Protein 5ONN (pdb70)

Organism: Paenibacillus lautus (NCBI:txid1401)

Foldseek 3Di:
DDDDDQVVQPPHLQFDDDQFKTWRWDAALVNVPQKTKIKMKGAAFWKKKFFDPPKKKKKAWQAAWWWKQFVVDHIGIDHHGDMDIPPVRTTIMTHGNHIIIIIMMIRRYDHSVCVNVVPGMGTDDGDDDPPDDPPDPD

Secondary structure (DSSP, 8-state):
-----HHHHTTSTTEEE-SSEEEEEEE-GGG-SSSEEEEEEEPTT-EEEE--SS--EEEEEEE--EEEEETTS-EEEE-TT-EEE-TT---EEEEESS-EEEEEEESSPPPHHHHHTTTTEEEEEPPPP-S--TT---

Sequence (138 aa):
MIVKHLEEIVDTKDDIDTTTWWNSRRLLLTKDGMGFSLNDTLIKAGTETLIWYKNHVEAVYCIEGEGEIEVVGGETYPITPGMMYALDGHEKHYLRARSQMRMVCVFNPPLTGAEVHDEEGTYPLLAPITDGSAWSHPQ

Radius of gyration: 15.1 Å; Cα contacts (8 Å, |Δi|>4): 320; chains: 1; bounding box: 42×30×41 Å

B-factor: mean 24.14, std 11.79, range [9.25, 86.61]

Structure (mmCIF, N/CA/C/O backbone):
data_5ONN
#
_entry.id   5ONN
#
_cell.length_a   70.910
_cell.length_b   70.910
_cell.length_c   68.540
_cell.angle_alpha   90.00
_cell.angle_beta   90.00
_cell.angle_gamma   120.00
#
_symmetry.space_group_name_H-M   'P 31 2 1'
#
loop_
_entity.id
_entity.type
_entity.pdbx_description
1 polymer 'L-ectoine synthase'
2 non-polymer 'FE (III) ION'
3 non-polymer '(2~{S})-4-acetamido-2-azanyl-butanoic acid'
4 water water
#
loop_
_atom_site.group_PDB
_atom_site.id
_atom_site.type_symbol
_atom_site.label_atom_id
_atom_site.label_alt_id
_atom_site.label_comp_id
_atom_site.label_asym_id
_atom_site.label_entity_id
_atom_site.label_seq_id
_atom_site.pdbx_PDB_ins_code
_atom_site.Cartn_x
_atom_site.Cartn_y
_atom_site.Cartn_z
_atom_site.occupancy
_atom_site.B_iso_or_equiv
_atom_site.auth_seq_id
_atom_site.auth_comp_id
_atom_site.auth_asym_id
_atom_site.auth_atom_id
_atom_site.pdbx_PDB_model_num
ATOM 1 N N . MET A 1 1 ? 38.457 -36.031 72.952 1.00 20.20 1 MET A N 1
ATOM 2 C CA . MET A 1 1 ? 37.488 -34.932 73.207 1.00 16.67 1 MET A CA 1
ATOM 3 C C . MET A 1 1 ? 36.454 -34.944 72.120 1.00 17.89 1 MET A C 1
ATOM 4 O O . MET A 1 1 ? 36.778 -35.146 70.955 1.00 18.83 1 MET A O 1
ATOM 20 N N . ILE A 1 2 ? 35.188 -34.745 72.498 1.00 15.72 2 ILE A N 1
ATOM 21 C CA . ILE A 1 2 ? 34.075 -34.640 71.566 1.00 16.12 2 ILE A CA 1
ATOM 22 C C . ILE A 1 2 ? 33.281 -33.402 71.957 1.00 14.86 2 ILE A C 1
ATOM 23 O O . ILE A 1 2 ? 32.948 -33.226 73.137 1.00 15.48 2 ILE A O 1
ATOM 39 N N . VAL A 1 3 ? 32.978 -32.550 70.988 1.00 14.48 3 VAL A N 1
ATOM 40 C CA . VAL A 1 3 ? 32.151 -31.368 71.206 1.00 13.86 3 VAL A CA 1
ATOM 41 C C . VAL A 1 3 ? 31.129 -31.298 70.092 1.00 15.06 3 VAL A C 1
ATOM 42 O O . VAL A 1 3 ? 31.474 -31.435 68.911 1.00 15.18 3 VAL A O 1
ATOM 55 N N . LYS A 1 4 ? 29.875 -31.073 70.467 1.00 14.21 4 LYS A N 1
ATOM 56 C CA . LYS A 1 4 ? 28.789 -30.912 69.522 1.00 15.16 4 LYS A CA 1
ATOM 57 C C . LYS A 1 4 ? 27.835 -29.840 70.042 1.00 13.55 4 LYS A C 1
ATOM 58 O O . LYS A 1 4 ? 27.972 -29.327 71.162 1.00 14.81 4 LYS A O 1
ATOM 77 N N . HIS A 1 5 ? 26.833 -29.512 69.232 1.00 13.97 5 HIS A N 1
ATOM 78 C CA . HIS A 1 5 ? 25.798 -28.572 69.639 1.00 13.65 5 HIS A CA 1
ATOM 79 C C . HIS A 1 5 ? 24.482 -28.995 69.005 1.00 13.37 5 HIS A C 1
ATOM 80 O O . HIS A 1 5 ? 24.426 -29.280 67.798 1.00 13.80 5 HIS A O 1
ATOM 94 N N . LEU A 1 6 ? 23.421 -28.991 69.805 1.00 12.08 6 LEU A N 1
ATOM 95 C CA . LEU A 1 6 ? 22.091 -29.303 69.301 1.00 13.82 6 LEU A CA 1
ATOM 96 C C . LEU A 1 6 ? 21.755 -28.505 68.048 1.00 14.93 6 LEU A C 1
ATOM 97 O O . LEU A 1 6 ? 21.174 -29.044 67.091 1.00 14.56 6 LEU A O 1
ATOM 113 N N . GLU A 1 7 ? 22.105 -27.226 68.028 1.00 13.62 7 GLU A N 1
ATOM 114 C CA . GLU A 1 7 ? 21.750 -26.370 66.902 1.00 14.35 7 GLU A C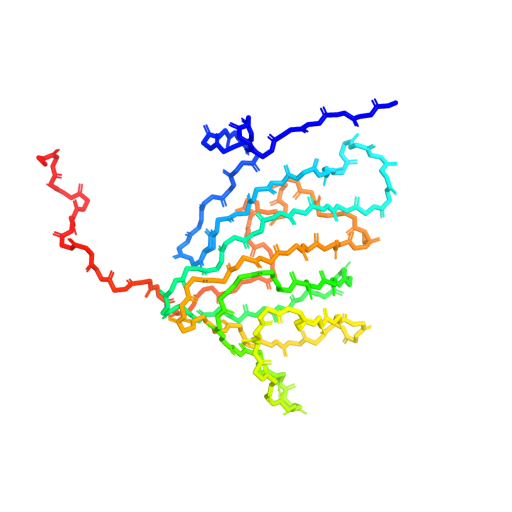A 1
ATOM 115 C C . GLU A 1 7 ? 22.486 -26.714 65.627 1.00 15.71 7 GLU A C 1
ATOM 116 O O . GLU A 1 7 ? 22.039 -26.282 64.554 1.00 17.87 7 GLU A O 1
ATOM 128 N N . GLU A 1 8 ? 23.548 -27.506 65.696 1.00 14.32 8 GLU A N 1
ATOM 129 C CA . GLU A 1 8 ? 24.178 -28.079 64.515 1.00 15.46 8 GLU A CA 1
ATOM 130 C C . GLU A 1 8 ? 23.520 -29.378 64.115 1.00 19.91 8 GLU A C 1
ATOM 131 O O . GLU A 1 8 ? 23.429 -29.684 62.929 1.00 21.99 8 GLU A O 1
ATOM 143 N N . ILE A 1 9 ? 23.039 -30.151 65.080 1.00 15.02 9 ILE A N 1
ATOM 144 C CA . ILE A 1 9 ? 22.502 -31.478 64.813 1.00 18.31 9 ILE A CA 1
ATOM 145 C C . ILE A 1 9 ? 21.127 -31.388 64.173 1.00 16.85 9 ILE A C 1
ATOM 146 O O . ILE A 1 9 ? 20.754 -32.258 63.366 1.00 20.48 9 ILE A O 1
ATOM 162 N N . VAL A 1 10 ? 20.352 -30.354 64.493 1.00 17.18 10 VAL A N 1
ATOM 163 C CA . VAL A 1 10 ? 18.996 -30.266 63.981 1.00 18.13 10 VAL A CA 1
ATOM 164 C C . VAL A 1 10 ? 19.041 -30.199 62.464 1.00 22.08 10 VAL A C 1
ATOM 165 O O . VAL A 1 10 ? 19.964 -29.633 61.858 1.00 28.61 10 VAL A O 1
ATOM 178 N N . ASP A 1 11 ? 18.038 -30.815 61.852 1.00 19.81 11 ASP A N 1
ATOM 179 C CA . ASP A 1 11 ? 17.870 -30.852 60.394 1.00 36.62 11 ASP A CA 1
ATOM 180 C C . ASP A 1 11 ? 19.111 -31.398 59.689 1.00 41.26 11 ASP A C 1
ATOM 181 O O . ASP A 1 11 ? 19.534 -30.900 58.643 1.00 48.57 11 ASP A O 1
ATOM 190 N N . THR A 1 12 ? 19.687 -32.445 60.272 1.00 32.42 12 THR A N 1
ATOM 191 C CA . THR A 1 12 ? 20.886 -33.109 59.782 1.00 28.37 12 THR A CA 1
ATOM 192 C C . THR A 1 12 ? 20.630 -34.601 59.923 1.00 26.80 12 THR A C 1
ATOM 193 O O . THR A 1 12 ? 19.608 -35.008 60.471 1.00 25.91 12 THR A O 1
ATOM 204 N N . LYS A 1 13 ? 21.540 -35.432 59.408 1.00 26.29 13 LYS A N 1
ATOM 205 C CA . LYS A 1 13 ? 21.303 -36.875 59.438 1.00 26.03 13 LYS A CA 1
ATOM 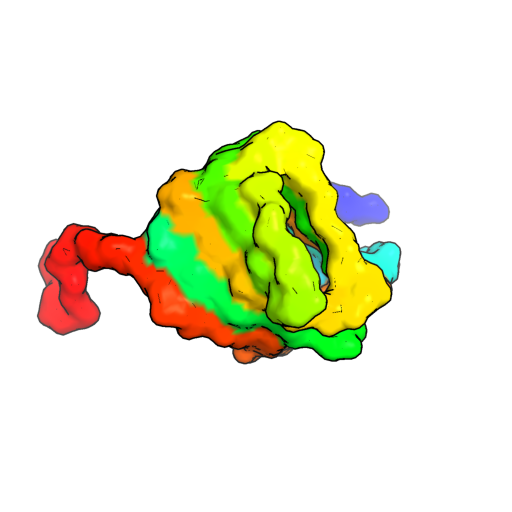206 C C . LYS A 1 13 ? 21.254 -37.454 60.850 1.00 26.37 13 LYS A C 1
ATOM 207 O O . LYS A 1 13 ? 20.734 -38.557 61.027 1.00 22.96 13 LYS A O 1
ATOM 226 N N . ASP A 1 14 ? 21.797 -36.757 61.847 1.00 22.71 14 ASP A N 1
ATOM 227 C CA . ASP A 1 14 ? 21.705 -37.199 63.237 1.00 22.56 14 ASP A CA 1
ATOM 228 C C . ASP A 1 14 ? 20.436 -36.717 63.929 1.00 19.95 14 ASP A C 1
ATOM 229 O O . ASP A 1 14 ? 20.264 -36.969 65.127 1.00 19.21 14 ASP A O 1
ATOM 238 N N . ASP A 1 15 ? 19.559 -36.037 63.212 1.00 16.79 15 ASP A N 1
ATOM 239 C CA . ASP A 1 15 ? 18.223 -35.696 63.675 1.00 16.82 15 ASP A CA 1
ATOM 240 C C . ASP A 1 15 ? 17.251 -36.624 62.957 1.00 20.58 15 ASP A C 1
ATOM 241 O O . ASP A 1 15 ? 17.026 -36.485 61.746 1.00 23.25 15 ASP A O 1
ATOM 250 N N . ILE A 1 16 ? 16.708 -37.592 63.689 1.00 16.49 16 ILE A N 1
ATOM 251 C CA . ILE A 1 16 ? 15.833 -38.614 63.117 1.00 18.12 16 ILE A CA 1
ATOM 252 C C . ILE A 1 16 ? 14.392 -38.247 63.419 1.00 16.68 16 ILE A C 1
ATOM 253 O O . ILE A 1 16 ? 13.980 -38.195 64.589 1.00 17.10 16 ILE A O 1
ATOM 269 N N . ASP A 1 17 ? 13.624 -37.962 62.373 1.00 17.59 17 ASP A N 1
ATOM 270 C CA . ASP A 1 17 ? 12.238 -37.539 62.489 1.00 18.72 17 ASP A CA 1
ATOM 271 C C . ASP A 1 17 ? 11.322 -38.710 62.171 1.00 22.53 17 ASP A C 1
ATOM 272 O O . ASP A 1 17 ? 11.461 -39.344 61.118 1.00 23.48 17 ASP A O 1
ATOM 281 N N . THR A 1 18 ? 10.395 -39.000 63.080 1.00 17.79 18 THR A N 1
ATOM 282 C CA . THR A 1 18 ? 9.399 -40.060 62.928 1.00 17.35 18 THR A CA 1
ATOM 283 C C . THR A 1 18 ? 8.022 -39.469 63.175 1.00 18.97 18 THR A C 1
ATOM 284 O O . THR A 1 18 ? 7.868 -38.275 63.446 1.00 18.16 18 THR A O 1
ATOM 295 N N . THR A 1 19 ? 6.995 -40.321 63.098 1.00 17.65 19 THR A N 1
ATOM 296 C CA . THR A 1 19 ? 5.641 -39.792 63.232 1.00 18.39 19 THR A CA 1
ATOM 297 C C . THR A 1 19 ? 5.375 -39.226 64.616 1.00 15.84 19 THR A C 1
ATOM 298 O O . THR A 1 19 ? 4.592 -38.283 64.734 1.00 19.08 19 THR A O 1
ATOM 309 N N . THR A 1 20 ? 5.991 -39.791 65.656 1.00 17.63 20 THR A N 1
ATOM 310 C CA . THR A 1 20 ? 5.698 -39.368 67.018 1.00 14.61 20 THR A CA 1
ATOM 311 C C . THR A 1 20 ? 6.850 -38.674 67.717 1.00 17.70 20 THR A C 1
ATOM 312 O O . THR A 1 20 ? 6.631 -38.120 68.786 1.00 17.52 20 THR A O 1
ATOM 323 N N A TRP A 1 21 ? 8.076 -38.747 67.186 0.54 17.52 21 TRP A N 1
ATOM 324 N N B TRP A 1 21 ? 8.027 -38.598 67.127 0.46 16.94 21 TRP A N 1
ATOM 325 C CA A TRP A 1 21 ? 9.265 -38.289 67.904 0.54 16.21 21 TRP A CA 1
ATOM 326 C CA B TRP A 1 21 ? 9.053 -37.823 67.796 0.46 16.77 21 TRP A CA 1
ATOM 327 C C A TRP A 1 21 ? 10.334 -37.800 66.935 0.54 17.81 21 TRP A C 1
ATOM 328 C C B TRP A 1 21 ? 10.145 -37.443 66.827 0.46 15.12 21 TRP A C 1
ATOM 329 O O A TRP A 1 21 ? 10.456 -38.316 65.817 0.54 16.16 21 TRP A O 1
ATOM 330 O O B TRP A 1 21 ? 10.081 -37.671 65.616 0.46 14.84 21 TRP A O 1
ATOM 371 N N . ASN A 1 22 ? 11.159 -36.843 67.399 1.00 18.52 22 ASN A N 1
ATOM 372 C CA . ASN A 1 22 ? 12.267 -36.307 66.640 1.00 15.48 22 ASN A CA 1
ATOM 373 C C . ASN A 1 22 ? 13.464 -36.465 67.567 1.00 15.56 22 ASN A C 1
ATOM 374 O O . ASN A 1 22 ? 13.521 -35.812 68.621 1.00 13.66 22 ASN A O 1
ATOM 385 N N . SER A 1 23 ? 14.385 -37.364 67.244 1.00 14.21 23 SER A N 1
ATOM 386 C CA . SER A 1 23 ? 15.493 -37.705 68.122 1.00 12.89 23 SER A CA 1
ATOM 387 C C . SER A 1 23 ? 16.771 -37.065 67.599 1.00 14.56 23 SER A C 1
ATOM 388 O O . SER A 1 23 ? 17.220 -37.366 66.479 1.00 15.47 23 SER A O 1
ATOM 396 N N . ARG A 1 24 ? 17.334 -36.171 68.384 1.00 13.71 24 ARG A N 1
ATOM 397 C CA . ARG A 1 24 ? 18.555 -35.456 68.034 1.00 12.31 24 ARG A CA 1
ATOM 398 C C . ARG A 1 24 ? 19.701 -36.180 68.723 1.00 12.90 24 ARG A C 1
ATOM 399 O O . ARG A 1 24 ? 19.886 -36.083 69.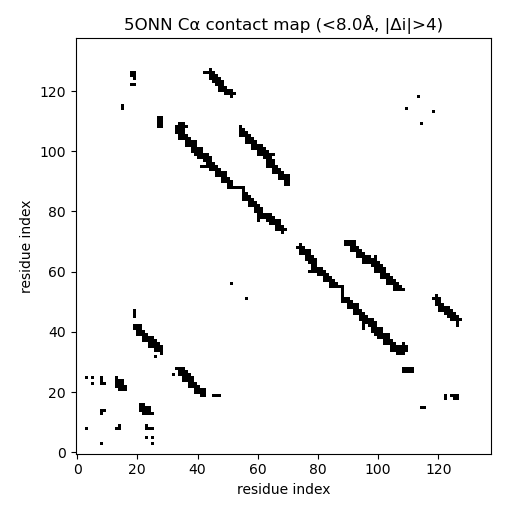941 1.00 13.66 24 ARG A O 1
ATOM 420 N N . ARG A 1 25 ? 20.462 -36.965 67.956 1.00 14.03 25 ARG A N 1
ATOM 421 C CA . ARG A 1 25 ? 21.457 -37.837 68.549 1.00 14.47 25 ARG A CA 1
ATOM 422 C C . ARG A 1 25 ? 22.726 -37.060 68.843 1.00 14.10 25 ARG A C 1
ATOM 423 O O . ARG A 1 25 ? 23.257 -36.360 67.972 1.00 16.06 25 ARG A O 1
ATOM 444 N N . LEU A 1 26 ? 23.166 -37.128 70.093 1.00 13.39 26 LEU A N 1
ATOM 445 C CA . LEU A 1 26 ? 24.311 -36.386 70.602 1.00 12.31 26 LEU A CA 1
ATOM 446 C C . LEU A 1 26 ? 25.560 -37.244 70.686 1.00 15.02 26 LEU A C 1
ATOM 447 O O . LEU A 1 26 ? 26.641 -36.802 70.274 1.00 16.40 26 LEU A O 1
ATOM 463 N N . LEU A 1 27 ? 25.435 -38.462 71.195 1.00 13.91 27 LEU A N 1
ATOM 464 C CA . LEU A 1 27 ? 26.529 -39.427 71.232 1.00 14.20 27 LEU A CA 1
ATOM 465 C C . LEU A 1 27 ? 26.042 -40.698 70.571 1.00 18.58 27 LEU A C 1
ATOM 466 O O . LEU A 1 27 ? 25.031 -41.278 70.983 1.00 16.70 27 LEU A O 1
ATOM 482 N N . LEU A 1 28 ? 26.764 -41.109 69.535 1.00 16.98 28 LEU A N 1
ATOM 483 C CA . LEU A 1 28 ? 26.425 -42.250 68.709 1.00 18.79 28 LEU A CA 1
ATOM 484 C C . LEU A 1 28 ? 27.295 -43.434 69.112 1.00 15.95 28 LEU A C 1
ATOM 485 O O . LEU A 1 28 ? 28.239 -43.303 69.878 1.00 17.99 28 LEU A O 1
ATOM 501 N N . THR A 1 29 ? 26.980 -44.618 68.568 1.00 20.35 29 THR A N 1
ATOM 502 C CA . THR A 1 29 ? 27.853 -45.763 68.826 1.00 20.50 29 THR A CA 1
ATOM 503 C C . THR A 1 29 ? 29.298 -45.435 68.435 1.00 19.53 29 THR A C 1
ATOM 504 O O . THR A 1 29 ? 30.232 -45.732 69.189 1.00 21.59 29 THR A O 1
ATOM 515 N N . 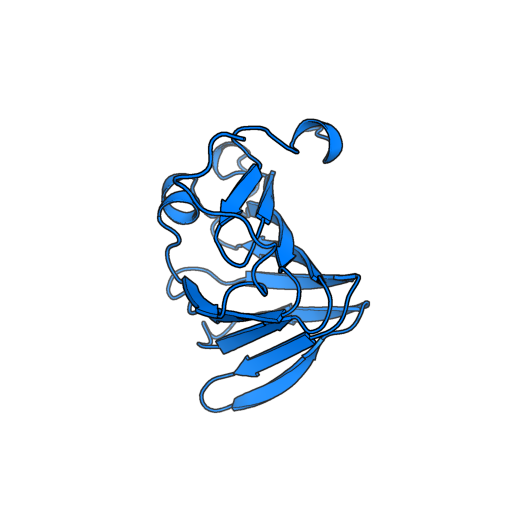LYS A 1 30 ? 29.471 -44.783 67.275 1.00 20.55 30 LYS A N 1
ATOM 516 C CA . LYS A 1 30 ? 30.774 -44.345 66.763 1.00 26.14 30 LYS A CA 1
ATOM 517 C C . LYS A 1 30 ? 31.573 -43.542 67.777 1.00 26.48 30 LYS A C 1
ATOM 518 O O . LYS A 1 30 ? 32.805 -43.471 67.696 1.00 24.87 30 LYS A O 1
ATOM 537 N N . ASP A 1 31 ? 30.899 -42.879 68.710 1.00 20.32 31 ASP A N 1
ATOM 538 C CA . ASP A 1 31 ? 31.611 -42.002 69.623 1.00 19.65 31 ASP A CA 1
ATOM 539 C C . ASP A 1 31 ? 32.302 -42.750 70.750 1.00 18.51 31 ASP A C 1
ATOM 540 O O . ASP A 1 31 ? 33.110 -42.148 71.462 1.00 22.01 31 ASP A O 1
ATOM 549 N N . GLY A 1 32 ? 32.003 -44.037 70.943 1.00 18.38 32 GLY A N 1
ATOM 550 C CA . GLY A 1 32 ? 32.800 -44.883 71.811 1.00 22.29 32 GLY A CA 1
ATOM 551 C C . GLY A 1 32 ? 32.686 -44.640 73.296 1.00 21.23 32 GLY A C 1
ATOM 552 O O . GLY A 1 32 ? 33.603 -44.975 74.041 1.00 23.17 32 GLY A O 1
ATOM 556 N N . MET A 1 33 ? 31.571 -44.093 73.761 1.00 19.69 33 MET A N 1
ATOM 557 C CA . MET A 1 33 ? 31.424 -43.772 75.170 1.00 19.20 33 MET A CA 1
ATOM 558 C C . MET A 1 33 ? 30.822 -44.908 75.987 1.00 16.97 33 MET A C 1
ATOM 559 O O . MET A 1 33 ? 30.809 -44.826 77.220 1.00 19.15 33 MET A O 1
ATOM 573 N N . GLY A 1 34 ? 30.341 -45.969 75.347 1.00 18.55 34 GLY A N 1
ATOM 574 C CA . GLY A 1 34 ? 29.714 -47.058 76.055 1.00 19.20 34 GLY A CA 1
ATOM 575 C C . GLY A 1 34 ? 28.226 -46.886 76.244 1.00 20.82 34 GLY A C 1
ATOM 576 O O . GLY A 1 34 ? 27.553 -47.827 76.685 1.00 20.73 34 GLY A O 1
ATOM 580 N N . PHE A 1 35 ? 27.702 -45.711 75.920 1.00 18.38 35 PHE A N 1
ATOM 581 C CA . PHE A 1 35 ? 26.272 -45.431 75.930 1.00 16.86 35 PHE A CA 1
ATOM 582 C C . PHE A 1 35 ? 26.026 -44.494 74.758 1.00 16.26 35 PHE A C 1
ATOM 583 O O . PHE A 1 35 ? 26.959 -43.857 74.253 1.00 16.55 35 PHE A O 1
ATOM 600 N N . SER A 1 36 ? 24.777 -44.409 74.304 1.00 14.29 36 SER A N 1
ATOM 601 C CA . SER A 1 36 ? 24.375 -43.340 73.406 1.00 15.57 36 SER A CA 1
ATOM 602 C C . SER A 1 36 ? 23.528 -42.350 74.184 1.00 13.47 36 SER A C 1
ATOM 603 O O . SER A 1 36 ? 23.014 -42.661 75.263 1.00 14.18 36 SER A O 1
ATOM 611 N N . LEU A 1 37 ? 23.477 -41.140 73.667 1.00 12.96 37 LEU A N 1
ATOM 612 C CA . LEU A 1 37 ? 22.834 -40.015 74.332 1.00 13.80 37 LEU A CA 1
ATOM 613 C C . LEU A 1 37 ? 22.098 -39.231 73.271 1.00 13.04 37 LEU A C 1
ATOM 614 O O . LEU A 1 37 ? 22.648 -38.955 72.203 1.00 13.94 37 LEU A O 1
ATOM 630 N N . ASN A 1 38 ? 20.860 -38.843 73.556 1.00 12.46 38 ASN A N 1
ATOM 631 C CA . ASN A 1 38 ? 20.094 -38.056 72.609 1.00 12.42 38 ASN A CA 1
ATOM 632 C C . ASN A 1 38 ? 19.185 -37.076 73.341 1.00 12.33 38 ASN A C 1
ATOM 633 O O . ASN A 1 38 ? 18.981 -37.170 74.560 1.00 12.57 38 ASN A O 1
ATOM 644 N N . ASP A 1 39 ? 18.694 -36.107 72.587 1.00 11.70 39 ASP A N 1
ATOM 645 C CA . ASP A 1 39 ? 17.680 -35.142 73.013 1.00 11.40 39 ASP A CA 1
ATOM 646 C C . ASP A 1 39 ? 16.500 -35.401 72.087 1.00 11.33 39 ASP A C 1
ATOM 647 O O . ASP A 1 39 ? 16.571 -35.107 70.883 1.00 12.83 39 ASP A O 1
ATOM 656 N N . THR A 1 40 ? 15.437 -35.988 72.626 1.00 12.37 40 THR A N 1
ATOM 657 C CA . THR A 1 40 ? 14.286 -36.392 71.830 1.00 12.39 40 THR A CA 1
ATOM 658 C C . THR A 1 40 ? 13.081 -35.535 72.161 1.00 14.27 40 THR A C 1
ATOM 659 O O . THR A 1 40 ? 12.737 -35.358 73.338 1.00 13.82 40 THR A O 1
ATOM 670 N N . LEU A 1 41 ? 12.453 -34.998 71.138 1.00 14.00 41 LEU A N 1
ATOM 671 C CA . LEU A 1 41 ? 11.153 -34.364 71.267 1.00 14.18 41 LEU A CA 1
ATOM 672 C C . LEU A 1 41 ? 10.088 -35.412 71.027 1.00 17.29 41 LEU A C 1
ATOM 673 O O . LEU A 1 41 ? 10.055 -36.038 69.962 1.00 20.53 41 LEU A O 1
ATOM 689 N N . ILE A 1 42 ? 9.185 -35.578 71.965 1.00 14.70 42 ILE A N 1
ATOM 690 C CA . ILE A 1 42 ? 8.012 -36.416 71.776 1.00 14.73 42 ILE A CA 1
ATOM 691 C C . ILE A 1 42 ? 6.879 -35.475 71.408 1.00 15.59 42 ILE A C 1
ATOM 692 O O . ILE A 1 42 ? 6.549 -34.562 72.172 1.00 17.33 42 ILE A O 1
ATOM 708 N N . LYS A 1 43 ? 6.300 -35.652 70.213 1.00 15.39 43 LYS A N 1
ATOM 709 C CA . LYS A 1 43 ? 5.382 -34.664 69.680 1.00 14.64 43 LYS A CA 1
ATOM 710 C C . LYS A 1 43 ? 4.053 -34.652 70.430 1.00 13.06 43 LYS A C 1
ATOM 711 O O . LYS A 1 43 ? 3.575 -35.681 70.908 1.00 13.48 43 LYS A O 1
ATOM 730 N N . ALA A 1 44 ? 3.496 -33.447 70.569 1.00 14.76 44 ALA A N 1
ATOM 731 C CA . ALA A 1 44 ? 2.261 -33.257 71.312 1.00 14.68 44 ALA A CA 1
ATOM 732 C C . ALA A 1 44 ? 1.154 -34.146 70.772 1.00 15.68 44 ALA A C 1
ATOM 733 O O . ALA A 1 44 ? 0.956 -34.266 69.555 1.00 16.25 44 ALA A O 1
ATOM 740 N N . GLY A 1 45 ? 0.432 -34.752 71.684 1.00 14.45 45 GLY A N 1
ATOM 741 C CA . GLY A 1 45 ? -0.740 -35.534 71.360 1.00 15.33 45 GLY A CA 1
ATOM 742 C C . GLY A 1 45 ? -0.463 -36.962 70.980 1.00 15.80 45 GLY A C 1
ATOM 743 O O . GLY A 1 45 ? -1.402 -37.692 70.617 1.00 18.24 45 GLY A O 1
ATOM 747 N N . THR A 1 46 ? 0.785 -37.394 71.015 1.00 13.54 46 THR A N 1
ATOM 748 C CA . THR A 1 46 ? 1.135 -38.701 70.482 1.00 13.69 46 THR A CA 1
ATOM 749 C C . THR A 1 46 ? 1.156 -39.786 71.540 1.00 13.82 46 THR A C 1
ATOM 750 O O . THR A 1 46 ? 1.306 -39.535 72.747 1.00 13.50 46 THR A O 1
ATOM 761 N N . GLU A 1 47 ? 1.019 -41.019 71.068 1.00 13.51 47 GLU A N 1
ATOM 762 C CA . GLU A 1 47 ? 1.135 -42.218 71.871 1.00 12.25 47 GLU A CA 1
ATOM 763 C C . GLU A 1 47 ? 2.020 -43.192 71.117 1.00 12.84 47 GLU A C 1
ATOM 764 O O . GLU A 1 47 ? 1.777 -43.456 69.927 1.00 13.51 47 GLU A O 1
ATOM 776 N N . THR A 1 48 ? 2.999 -43.766 71.800 1.00 13.65 48 THR A N 1
ATOM 777 C CA . THR A 1 48 ? 3.948 -44.719 71.235 1.00 11.85 48 THR A CA 1
ATOM 778 C C . THR A 1 48 ? 4.101 -45.863 72.215 1.00 15.08 48 THR A C 1
ATOM 779 O O . THR A 1 48 ? 4.263 -45.622 73.415 1.00 16.04 48 THR A O 1
ATOM 790 N N . LEU A 1 49 ? 4.044 -47.098 71.733 1.00 14.14 49 LEU A N 1
ATOM 791 C CA . LEU A 1 49 ? 4.332 -48.263 72.545 1.00 12.86 49 LEU A CA 1
ATOM 792 C C . LEU A 1 49 ? 5.806 -48.593 72.357 1.00 15.36 49 LEU A C 1
ATOM 793 O O . LEU A 1 49 ? 6.310 -48.589 71.229 1.00 16.39 49 LEU A O 1
ATOM 809 N N . ILE A 1 50 ? 6.505 -48.846 73.451 1.00 14.97 50 ILE A N 1
ATOM 810 C CA . ILE A 1 50 ? 7.954 -48.982 73.455 1.00 16.05 50 ILE A CA 1
ATOM 811 C C . ILE A 1 50 ? 8.346 -50.216 74.249 1.00 15.87 50 ILE A C 1
ATOM 812 O O . ILE A 1 50 ? 7.820 -50.477 75.339 1.00 16.53 50 ILE A O 1
ATOM 828 N N . TRP A 1 51 ? 9.325 -50.954 73.723 1.00 16.71 51 TRP A N 1
ATOM 829 C CA . TRP A 1 51 ? 9.827 -52.130 74.421 1.00 17.01 51 TRP A CA 1
ATOM 830 C C . TRP A 1 51 ? 11.247 -52.366 73.919 1.00 19.38 51 TRP A C 1
ATOM 831 O O . TRP A 1 51 ? 11.425 -52.874 72.805 1.00 21.52 51 TRP A O 1
ATOM 852 N N . TYR A 1 52 ? 12.238 -51.992 74.725 1.00 18.35 52 TYR A N 1
ATOM 853 C CA . TYR A 1 52 ? 13.646 -52.204 74.376 1.00 18.34 52 TYR A CA 1
ATOM 854 C C . TYR A 1 52 ? 14.102 -53.487 75.060 1.00 22.30 52 TYR A C 1
ATOM 855 O O . TYR A 1 52 ? 14.432 -53.498 76.249 1.00 22.63 52 TYR A O 1
ATOM 873 N N . LYS A 1 53 ? 14.100 -54.584 74.295 1.00 25.27 53 LYS A N 1
ATOM 874 C CA . LYS A 1 53 ? 14.496 -55.876 74.844 1.00 27.53 53 LYS A CA 1
ATOM 875 C C . LYS A 1 53 ? 16.007 -55.972 75.041 1.00 20.90 53 LYS A C 1
ATOM 876 O O . LYS A 1 53 ? 16.463 -56.679 75.949 1.00 27.68 53 LYS A O 1
ATOM 895 N N . ASN A 1 54 ? 16.783 -55.220 74.262 1.00 27.35 54 ASN A N 1
ATOM 896 C CA . ASN A 1 54 ? 18.233 -55.379 74.200 1.00 26.89 54 ASN A CA 1
ATOM 897 C C . ASN A 1 54 ? 18.999 -54.197 74.773 1.00 29.98 54 ASN A C 1
ATOM 898 O O . ASN A 1 54 ? 20.227 -54.151 74.653 1.00 25.85 54 ASN A O 1
ATOM 909 N N . HIS A 1 55 ? 18.313 -53.237 75.384 1.00 22.37 55 HIS A N 1
ATOM 910 C CA . HIS A 1 55 ? 18.974 -52.085 75.966 1.00 22.04 55 HIS A CA 1
ATOM 911 C C . HIS A 1 55 ? 18.227 -51.697 77.221 1.00 18.15 55 HIS A C 1
ATOM 912 O O . HIS A 1 55 ? 17.036 -51.973 77.357 1.00 20.24 55 HIS A O 1
ATOM 927 N N . VAL A 1 56 ? 18.934 -51.024 78.119 1.00 17.80 56 VAL A N 1
ATOM 928 C CA . VAL A 1 56 ? 18.283 -50.271 79.180 1.00 16.20 56 VAL A CA 1
ATOM 929 C C . VAL A 1 56 ? 18.392 -48.807 78.793 1.00 17.22 56 VAL A C 1
ATOM 930 O O . VAL A 1 56 ? 19.327 -48.392 78.100 1.00 18.80 56 VAL A O 1
ATOM 943 N N . GLU A 1 57 ? 17.385 -48.037 79.190 1.00 15.48 57 GLU A N 1
ATOM 944 C CA . GLU A 1 57 ? 17.278 -46.635 78.809 1.00 14.49 57 GLU A CA 1
ATOM 945 C C . GLU A 1 57 ? 16.921 -45.822 80.040 1.00 14.66 57 GLU A C 1
ATOM 946 O O . GLU A 1 57 ? 16.051 -46.215 80.820 1.00 13.90 57 GLU A O 1
ATOM 958 N N . ALA A 1 58 ? 17.573 -44.673 80.184 1.00 13.80 58 ALA A N 1
ATOM 959 C CA . ALA A 1 58 ? 17.185 -43.647 81.139 1.00 13.58 58 ALA A CA 1
ATOM 960 C C . ALA A 1 58 ? 16.635 -42.465 80.365 1.00 12.30 58 ALA A C 1
ATOM 961 O O . ALA A 1 58 ? 17.151 -42.117 79.305 1.00 13.26 58 ALA A O 1
ATOM 968 N N . VAL A 1 59 ? 15.573 -41.868 80.894 1.00 11.67 59 VAL A N 1
ATOM 969 C CA . VAL A 1 59 ? 14.864 -40.770 80.247 1.00 11.48 59 VAL A CA 1
ATOM 970 C C . VAL A 1 59 ? 14.657 -39.671 81.277 1.00 12.86 59 VAL A C 1
ATOM 971 O O . VAL A 1 59 ? 14.090 -39.922 82.349 1.00 13.66 59 VAL A O 1
ATOM 984 N N . TYR A 1 60 ? 15.107 -38.462 80.968 1.00 11.60 60 TYR A N 1
ATOM 985 C CA . TYR A 1 60 ? 14.992 -37.323 81.877 1.00 10.44 60 TYR A CA 1
ATOM 986 C C . TYR A 1 60 ? 14.239 -36.210 81.161 1.00 11.00 60 TYR A C 1
ATOM 987 O O . TYR A 1 60 ? 14.703 -35.683 80.146 1.00 11.47 60 TYR A O 1
ATOM 1005 N N . CYS A 1 61 ? 13.059 -35.871 81.661 1.00 10.88 61 CYS A N 1
ATOM 1006 C CA . CYS A 1 61 ? 12.226 -34.872 81.032 1.00 10.52 61 CYS A CA 1
ATOM 1007 C C . CYS A 1 61 ? 12.660 -33.480 81.453 1.00 10.78 61 CYS A C 1
ATOM 1008 O O . CYS A 1 61 ? 12.729 -33.171 82.654 1.00 12.53 61 CYS A O 1
ATOM 1016 N N . ILE A 1 62 ? 12.938 -32.625 80.483 1.00 10.82 62 ILE A N 1
ATOM 1017 C CA . ILE A 1 62 ? 13.292 -31.249 80.799 1.00 13.89 62 ILE A CA 1
ATOM 1018 C C . ILE A 1 62 ? 12.261 -30.237 80.337 1.00 13.84 62 ILE A C 1
ATOM 1019 O O . ILE A 1 62 ? 12.301 -29.090 80.804 1.00 15.43 62 ILE A O 1
ATOM 1035 N N . GLU A 1 63 ? 11.313 -30.622 79.485 1.00 12.27 63 GLU A N 1
ATOM 1036 C CA . GLU A 1 63 ? 10.204 -29.760 79.088 1.00 11.82 63 GLU A CA 1
ATOM 1037 C C . GLU A 1 63 ? 8.984 -30.622 78.829 1.00 12.51 63 GLU A C 1
ATOM 1038 O O . GLU A 1 63 ? 9.090 -31.737 78.308 1.00 12.21 63 GLU A O 1
ATOM 1050 N N . GLY A 1 64 ? 7.811 -30.076 79.129 1.00 12.44 64 GLY A N 1
ATOM 1051 C CA . GLY A 1 64 ? 6.558 -30.679 78.716 1.00 11.87 64 GLY A CA 1
ATOM 1052 C C . GLY A 1 64 ? 5.922 -31.605 79.725 1.00 12.81 64 GLY A C 1
ATOM 1053 O O . GLY A 1 64 ? 6.413 -31.834 80.833 1.00 14.43 64 GLY A O 1
ATOM 1057 N N . GLU A 1 65 ? 4.778 -32.158 79.318 1.00 11.69 65 GLU A N 1
ATOM 1058 C CA . GLU A 1 65 ? 3.927 -32.956 80.184 1.00 13.50 65 GLU A CA 1
ATOM 1059 C C . GLU A 1 65 ? 3.341 -34.129 79.416 1.00 12.60 65 GLU A C 1
ATOM 1060 O O . GLU A 1 65 ? 2.922 -33.996 78.256 1.00 13.00 65 GLU A O 1
ATOM 1072 N N . GLY A 1 66 ? 3.282 -35.264 80.084 1.00 12.38 66 GLY A N 1
ATOM 1073 C CA . GLY A 1 66 ? 2.690 -36.458 79.514 1.00 12.22 66 GLY A CA 1
ATOM 1074 C C . GLY A 1 66 ? 2.670 -37.571 80.519 1.00 11.15 66 GLY A C 1
ATOM 1075 O O . GLY A 1 66 ? 2.541 -37.300 81.726 1.00 12.00 66 GLY A O 1
ATOM 1079 N N . GLU A 1 67 ? 2.766 -38.821 80.090 1.00 11.94 67 GLU A N 1
ATOM 1080 C CA . GLU A 1 67 ? 2.777 -39.922 81.031 1.00 12.32 67 GLU A CA 1
ATOM 1081 C C . GLU A 1 67 ? 3.439 -41.126 80.396 1.00 12.52 67 GLU A C 1
ATOM 1082 O O . GLU A 1 67 ? 3.478 -41.265 79.162 1.00 13.29 67 GLU A O 1
ATOM 1094 N N . ILE A 1 68 ? 3.955 -41.997 81.249 1.00 12.56 68 ILE A N 1
ATOM 1095 C CA . ILE A 1 68 ? 4.419 -43.311 80.838 1.00 12.65 68 ILE A CA 1
ATOM 1096 C C . ILE A 1 68 ? 3.592 -44.344 81.582 1.00 13.03 68 ILE A C 1
ATOM 1097 O O . ILE A 1 68 ? 3.517 -44.312 82.820 1.00 14.43 68 ILE A O 1
ATOM 1113 N N . GLU A 1 69 ? 2.974 -45.260 80.838 1.00 12.79 69 GLU A N 1
ATOM 1114 C CA . GLU A 1 69 ? 2.210 -46.360 81.419 1.00 14.26 69 GLU A CA 1
ATOM 1115 C C . GLU A 1 69 ? 2.984 -47.651 81.209 1.00 13.28 69 GLU A C 1
ATOM 1116 O O . GLU A 1 69 ? 3.225 -48.047 80.063 1.00 14.65 69 GLU A O 1
ATOM 1128 N N . VAL A 1 70 ? 3.365 -48.307 82.294 1.00 14.93 70 VAL A N 1
ATOM 1129 C CA . VAL A 1 70 ? 4.086 -49.572 82.219 1.00 16.25 70 VAL A CA 1
ATOM 1130 C C . VAL A 1 70 ? 3.056 -50.671 82.038 1.00 16.90 70 VAL A C 1
ATOM 1131 O O . VAL A 1 70 ? 2.093 -50.751 82.802 1.00 17.57 70 VAL A O 1
ATOM 1144 N N . VAL A 1 71 ? 3.237 -51.498 81.009 1.00 18.07 71 VAL A N 1
ATOM 1145 C CA . VAL A 1 71 ? 2.343 -52.631 80.785 1.00 19.86 71 VAL A CA 1
ATOM 1146 C C . VAL A 1 71 ? 2.525 -53.598 81.942 1.00 18.15 71 VAL A C 1
ATOM 1147 O O . VAL A 1 71 ? 3.643 -54.042 82.228 1.00 22.09 71 VAL A O 1
ATOM 1160 N N . GLY A 1 72 ? 1.437 -53.879 82.652 1.00 22.47 72 GLY A N 1
ATOM 1161 C CA . GLY A 1 72 ? 1.506 -54.704 83.841 1.00 27.91 72 GLY A CA 1
ATOM 1162 C C . GLY A 1 72 ? 2.021 -53.987 85.063 1.00 29.05 72 GLY A C 1
ATOM 1163 O O . GLY A 1 72 ? 2.326 -54.637 86.068 1.00 30.05 72 GLY A O 1
ATOM 1167 N N . GLY A 1 73 ? 2.130 -52.665 85.003 1.00 21.79 73 GLY A N 1
ATOM 1168 C CA . GLY A 1 73 ? 2.601 -51.865 86.108 1.00 21.06 73 GLY A CA 1
ATOM 1169 C C . GLY A 1 73 ? 1.771 -50.609 86.229 1.00 20.32 73 GLY A C 1
ATOM 1170 O O . GLY A 1 73 ? 0.581 -50.599 85.901 1.00 22.83 73 GLY A O 1
ATOM 1174 N N . GLU A 1 74 ? 2.399 -49.527 86.663 1.00 18.50 74 GLU A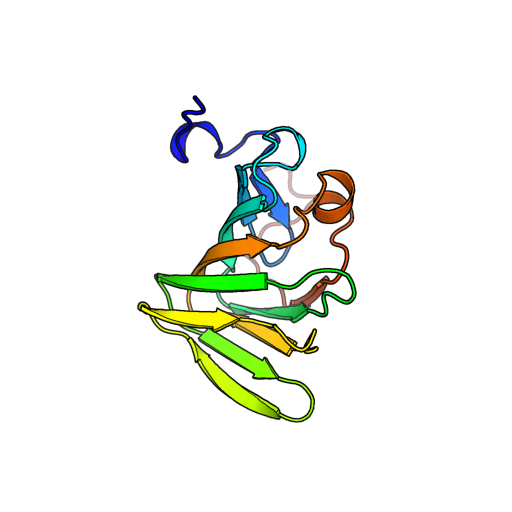 N 1
ATOM 1175 C CA . GLU A 1 74 ? 1.690 -48.297 86.987 1.00 17.06 74 GLU A CA 1
ATOM 1176 C C . GLU A 1 74 ? 1.815 -47.260 85.876 1.00 14.37 74 GLU A C 1
ATOM 1177 O O . GLU A 1 74 ? 2.550 -47.435 84.901 1.00 15.75 74 GLU A O 1
ATOM 1189 N N . THR A 1 75 ? 1.064 -46.172 86.029 1.00 14.57 75 THR A N 1
ATOM 1190 C CA . THR A 1 75 ? 1.129 -45.004 85.159 1.00 13.61 75 THR A CA 1
ATOM 1191 C C . THR A 1 75 ? 1.745 -43.831 85.904 1.00 14.09 75 THR A C 1
ATOM 1192 O O . THR A 1 75 ? 1.255 -43.435 86.975 1.00 13.99 75 THR A O 1
ATOM 1203 N N . TYR A 1 76 ? 2.820 -43.282 85.351 1.00 12.63 76 TYR A N 1
ATOM 1204 C CA . TYR A 1 76 ? 3.605 -42.224 85.983 1.00 12.28 76 TYR A CA 1
ATOM 1205 C C . TYR A 1 76 ? 3.502 -40.949 85.165 1.00 14.47 76 TYR A C 1
ATOM 1206 O O . TYR A 1 76 ? 3.995 -40.903 84.026 1.00 13.40 76 TYR A O 1
ATOM 1224 N N . PRO A 1 77 ? 2.892 -39.895 85.669 1.00 11.97 77 PRO A N 1
ATOM 1225 C CA . PRO A 1 77 ? 2.932 -38.615 84.967 1.00 11.00 77 PRO A CA 1
ATOM 1226 C C . PRO A 1 77 ? 4.356 -38.133 84.769 1.00 11.88 77 PRO A C 1
ATOM 1227 O O . PRO A 1 77 ? 5.232 -38.304 85.623 1.00 12.07 77 PRO A O 1
ATOM 1238 N N . ILE A 1 78 ? 4.570 -37.508 83.622 1.00 11.22 78 ILE A N 1
ATOM 1239 C CA . ILE A 1 78 ? 5.847 -36.945 83.227 1.00 12.05 78 ILE A CA 1
ATOM 1240 C C . ILE A 1 78 ? 5.709 -35.436 83.252 1.00 11.79 78 ILE A C 1
ATOM 1241 O O . ILE A 1 78 ? 4.773 -34.890 82.661 1.00 13.05 78 ILE A O 1
ATOM 1257 N N . THR A 1 79 ? 6.625 -34.764 83.960 1.00 11.86 79 THR A N 1
ATOM 1258 C CA . THR A 1 79 ? 6.711 -33.304 84.052 1.00 12.14 79 THR A CA 1
ATOM 1259 C C . THR A 1 79 ? 8.193 -32.972 84.032 1.00 11.51 79 THR A C 1
ATOM 1260 O O . THR A 1 79 ? 9.018 -33.867 84.242 1.00 11.52 79 THR A O 1
ATOM 1271 N N . PRO A 1 80 ? 8.575 -31.714 83.849 1.00 11.21 80 PRO A N 1
ATOM 1272 C CA . PRO A 1 80 ? 9.996 -31.376 83.929 1.00 11.48 80 PRO A CA 1
ATOM 1273 C C . PRO A 1 80 ? 10.582 -31.806 85.257 1.00 11.94 80 PRO A C 1
ATOM 1274 O O . PRO A 1 80 ? 10.005 -31.541 86.322 1.00 13.58 80 PRO A O 1
ATOM 1285 N N . GLY A 1 81 ? 11.719 -32.480 85.197 1.00 12.47 81 GLY A N 1
ATOM 1286 C CA . GLY A 1 81 ? 12.377 -33.025 86.361 1.00 11.20 81 GLY A CA 1
ATOM 1287 C C . GLY A 1 81 ? 12.092 -34.484 86.620 1.00 10.94 81 GLY A C 1
ATOM 1288 O O . GLY A 1 81 ? 12.785 -35.107 87.423 1.00 11.72 81 GLY A O 1
ATOM 1292 N N . MET A 1 82 ? 11.103 -35.066 85.939 1.00 12.19 82 MET A N 1
ATOM 1293 C CA . MET A 1 82 ? 10.804 -36.485 86.112 1.00 11.63 82 MET A CA 1
ATOM 1294 C C . MET A 1 82 ? 11.821 -37.322 85.353 1.00 11.67 82 MET A C 1
ATOM 1295 O O . MET A 1 82 ? 12.197 -37.001 84.218 1.00 11.66 82 MET A O 1
ATOM 1309 N N . MET A 1 83 ? 12.292 -38.393 85.982 1.00 12.23 83 MET A N 1
ATOM 1310 C CA . MET A 1 83 ? 13.220 -39.316 85.357 1.00 11.28 83 MET A CA 1
ATOM 1311 C C . MET A 1 83 ? 12.689 -40.729 85.513 1.00 13.03 83 MET A C 1
ATOM 1312 O O . MET A 1 83 ? 12.270 -41.112 86.613 1.00 13.31 83 MET A O 1
ATOM 1326 N N . TYR A 1 84 ? 12.702 -41.495 84.441 1.00 11.70 84 TYR A N 1
ATOM 1327 C CA . TYR A 1 84 ? 12.429 -42.919 84.525 1.00 11.97 84 TYR A CA 1
ATOM 1328 C C . TYR A 1 84 ? 13.544 -43.702 83.863 1.00 13.87 84 TYR A C 1
ATOM 1329 O O . TYR A 1 84 ? 14.208 -43.225 82.936 1.00 14.27 84 TYR A O 1
ATOM 1347 N N . ALA A 1 85 ? 13.758 -44.915 84.355 1.00 14.07 85 ALA A N 1
ATOM 1348 C CA . ALA A 1 85 ? 14.786 -45.773 83.795 1.00 13.69 85 ALA A CA 1
ATOM 1349 C C . ALA A 1 85 ? 14.230 -47.179 83.688 1.00 14.88 85 ALA A C 1
ATOM 1350 O O . ALA A 1 85 ? 13.710 -47.724 84.666 1.00 16.65 85 ALA A O 1
ATOM 1357 N N . LEU A 1 86 ? 14.373 -47.759 82.508 1.00 15.32 86 LEU A N 1
ATOM 1358 C CA . LEU A 1 86 ? 13.745 -49.036 82.168 1.00 15.89 86 LEU A CA 1
ATOM 1359 C C . LEU A 1 86 ? 14.747 -50.164 82.412 1.00 17.40 86 LEU A C 1
ATOM 1360 O O . LEU A 1 86 ? 15.183 -50.852 81.498 1.00 20.70 86 LEU A O 1
ATOM 1376 N N . ASP A 1 87 ? 15.121 -50.336 83.679 1.00 17.67 87 ASP A N 1
ATOM 1377 C CA . ASP A 1 87 ? 16.106 -51.350 84.043 1.00 18.89 87 ASP A CA 1
ATOM 1378 C C . ASP A 1 87 ? 15.555 -52.765 83.956 1.00 22.90 87 ASP A C 1
ATOM 1379 O O . ASP A 1 87 ? 16.348 -53.709 83.987 1.00 22.82 87 ASP A O 1
ATOM 1388 N N . GLY A 1 88 ? 14.242 -52.929 83.854 1.00 19.80 88 GLY A N 1
ATOM 1389 C CA . GLY A 1 88 ? 13.631 -54.242 83.702 1.00 20.27 88 GLY A CA 1
ATOM 1390 C C . GLY A 1 88 ? 13.138 -54.509 82.298 1.00 19.53 88 GLY A C 1
ATOM 1391 O O . GLY A 1 88 ? 12.314 -55.408 82.077 1.00 22.21 88 GLY A O 1
ATOM 1395 N N . HIS A 1 89 ? 13.610 -53.728 81.326 1.00 21.76 89 HIS A N 1
ATOM 1396 C CA . HIS A 1 89 ? 13.186 -53.877 79.935 1.00 18.32 89 HIS A CA 1
ATOM 1397 C C . HIS A 1 89 ? 11.667 -53.811 79.798 1.00 21.36 89 HIS A C 1
ATOM 1398 O O . HIS A 1 89 ? 11.047 -54.577 79.058 1.00 22.99 89 HIS A O 1
ATOM 1412 N N . GLU A 1 90 ? 11.068 -52.869 80.521 1.00 19.74 90 GLU A N 1
ATOM 1413 C CA . GLU A 1 90 ? 9.624 -52.770 80.598 1.00 19.03 90 GLU A CA 1
ATOM 1414 C C . GLU A 1 90 ? 9.014 -52.348 79.270 1.00 19.70 90 GLU A C 1
ATOM 1415 O O . GLU A 1 90 ? 9.476 -51.414 78.616 1.00 19.22 90 GLU A O 1
ATOM 1427 N N . LYS A 1 91 ? 7.943 -53.028 78.897 1.00 19.13 91 LYS A N 1
ATOM 1428 C CA . LYS A 1 91 ? 7.068 -52.578 77.830 1.00 17.79 91 LYS A CA 1
ATOM 1429 C C . LYS A 1 91 ? 6.196 -51.439 78.362 1.00 16.31 91 LYS A C 1
ATOM 1430 O O . LYS A 1 91 ? 5.657 -51.529 79.470 1.00 17.83 91 LYS A O 1
ATOM 1449 N N . HIS A 1 92 ? 6.076 -50.352 77.592 1.00 15.30 92 HIS A N 1
ATOM 1450 C CA . HIS A 1 92 ? 5.394 -49.173 78.119 1.00 15.04 92 HIS A CA 1
ATOM 1451 C C . HIS A 1 92 ? 4.783 -48.328 77.023 1.00 15.64 92 HIS A C 1
ATOM 1452 O O . HIS A 1 92 ? 5.248 -48.325 75.878 1.00 15.65 92 HIS A O 1
ATOM 1466 N N . TYR A 1 93 ? 3.734 -47.598 77.373 1.00 14.91 93 TYR A N 1
ATOM 1467 C CA . TYR A 1 93 ? 3.213 -46.551 76.513 1.00 15.36 93 TYR A CA 1
ATOM 1468 C C . TYR A 1 93 ? 3.810 -45.219 76.925 1.00 13.91 93 TYR A C 1
ATOM 1469 O O . TYR A 1 93 ? 3.865 -44.901 78.119 1.00 16.13 93 TYR A O 1
ATOM 1487 N N . LEU A 1 94 ? 4.198 -44.423 75.952 1.00 13.48 94 LEU A N 1
ATOM 1488 C CA . LEU A 1 94 ? 4.698 -43.077 76.159 1.00 13.23 94 LEU A CA 1
ATOM 1489 C C . LEU A 1 94 ? 3.748 -42.117 75.467 1.00 14.00 94 LEU A C 1
ATOM 1490 O O . LEU A 1 94 ? 3.524 -42.213 74.251 1.00 13.90 94 LEU A O 1
ATOM 1506 N N . ARG A 1 95 ? 3.127 -41.244 76.251 1.00 13.97 95 ARG A N 1
ATOM 1507 C CA . ARG A 1 95 ? 2.113 -40.314 75.791 1.00 14.14 95 ARG A CA 1
ATOM 1508 C C . ARG A 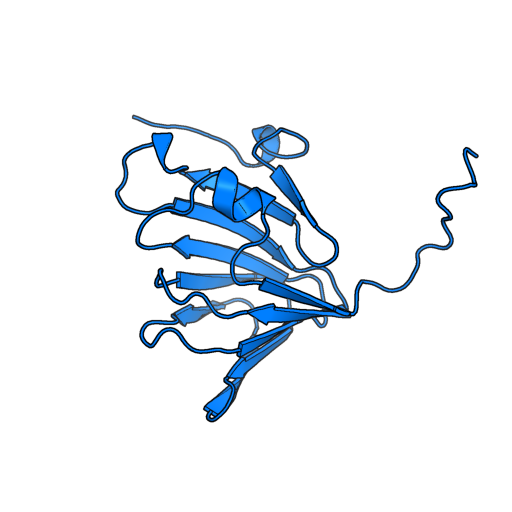1 95 ? 2.552 -38.890 76.087 1.00 15.11 95 ARG A C 1
ATOM 1509 O O . ARG A 1 95 ? 2.972 -38.587 77.213 1.00 14.03 95 ARG A O 1
ATOM 1530 N N . ALA A 1 96 ? 2.417 -38.011 75.114 1.00 12.56 96 ALA A N 1
ATOM 1531 C CA . ALA A 1 96 ? 2.741 -36.599 75.272 1.00 12.79 96 ALA A CA 1
ATOM 1532 C C . ALA A 1 96 ? 1.471 -35.761 75.228 1.00 15.00 96 ALA A C 1
ATOM 1533 O O . ALA A 1 9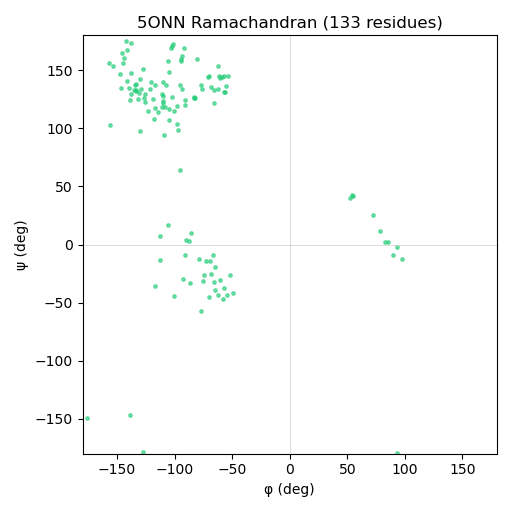6 ? 0.774 -35.746 74.203 1.00 15.16 96 ALA A O 1
ATOM 1540 N N . ARG A 1 97 ? 1.167 -35.052 76.318 1.00 14.23 97 ARG A N 1
ATOM 1541 C CA . ARG A 1 97 ? 0.072 -34.087 76.272 1.00 15.12 97 ARG A CA 1
ATOM 1542 C C . ARG A 1 97 ? 0.521 -32.825 75.556 1.00 17.19 97 ARG A C 1
ATOM 1543 O O . ARG A 1 97 ? -0.052 -32.454 74.526 1.00 23.85 97 ARG A O 1
ATOM 1564 N N . SER A 1 98 ? 1.581 -32.192 76.033 1.00 15.20 98 SER A N 1
ATOM 1565 C CA . SER A 1 98 ? 2.313 -31.187 75.283 1.00 14.75 98 SER A CA 1
ATOM 1566 C C . SER A 1 98 ? 3.590 -31.824 74.770 1.00 15.81 98 SER A C 1
ATOM 1567 O O . SER A 1 98 ? 3.942 -32.946 75.149 1.00 17.01 98 SER A O 1
ATOM 1575 N N . GLN A 1 99 ? 4.279 -31.119 73.882 1.00 15.23 99 GLN A N 1
ATOM 1576 C CA . GLN A 1 99 ? 5.548 -31.638 73.394 1.00 15.16 99 GLN A CA 1
ATOM 1577 C C . GLN A 1 99 ? 6.472 -31.869 74.586 1.00 14.03 99 GLN A C 1
ATOM 1578 O O . GLN A 1 99 ? 6.590 -31.014 75.466 1.00 16.27 99 GLN A O 1
ATOM 1592 N N . MET A 1 100 ? 7.090 -33.038 74.650 1.00 14.52 100 MET A N 1
ATOM 1593 C CA . MET A 1 100 ? 8.028 -33.350 75.726 1.00 13.47 100 MET A CA 1
ATOM 1594 C C . MET A 1 100 ? 9.445 -33.352 75.178 1.00 14.44 100 MET A C 1
ATOM 1595 O O . MET A 1 100 ? 9.689 -33.858 74.078 1.00 16.61 100 MET A O 1
ATOM 1609 N N . ARG A 1 101 ? 10.383 -32.765 75.914 1.00 12.03 101 ARG A N 1
ATOM 1610 C CA . ARG A 1 101 ? 11.797 -32.806 75.562 1.00 11.17 101 ARG A CA 1
ATOM 1611 C C . ARG A 1 101 ? 12.490 -33.693 76.578 1.00 11.95 101 ARG A C 1
ATOM 1612 O O . ARG A 1 101 ? 12.431 -33.430 77.796 1.00 12.25 101 ARG A O 1
ATOM 1633 N N . MET A 1 102 ? 13.124 -34.744 76.094 1.00 12.03 102 MET A N 1
ATOM 1634 C CA . MET A 1 102 ? 13.636 -35.832 76.900 1.00 12.09 102 MET A CA 1
ATOM 1635 C C . MET A 1 102 ? 15.108 -36.034 76.584 1.00 13.04 102 MET A C 1
ATOM 1636 O O . MET A 1 102 ? 15.468 -36.235 75.424 1.00 14.71 102 MET A O 1
ATOM 1650 N N . VAL A 1 103 ? 15.956 -36.010 77.602 1.00 11.24 103 VAL A N 1
ATOM 1651 C CA . VAL A 1 103 ? 17.345 -36.420 77.451 1.00 10.83 103 VAL A CA 1
ATOM 1652 C C . VAL A 1 103 ? 17.407 -37.904 77.757 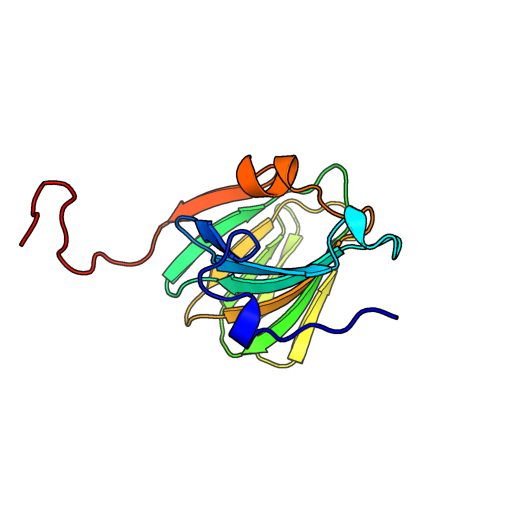1.00 11.81 103 VAL A C 1
ATOM 1653 O O . VAL A 1 103 ? 17.010 -38.335 78.846 1.00 12.50 103 VAL A O 1
ATOM 1666 N N . CYS A 1 104 ? 17.853 -38.693 76.781 1.00 12.89 104 CYS A N 1
ATOM 1667 C CA . CYS A 1 104 ? 17.783 -40.145 76.853 1.00 11.50 104 CYS A CA 1
ATOM 1668 C C . CYS A 1 104 ? 19.177 -40.748 76.758 1.00 11.82 104 CYS A C 1
ATOM 1669 O O . CYS A 1 104 ? 19.998 -40.298 75.946 1.00 13.02 104 CYS A O 1
ATOM 1677 N N . VAL A 1 105 ? 19.419 -41.788 77.560 1.00 12.37 105 VAL A N 1
ATOM 1678 C CA . VAL A 1 105 ? 20.688 -42.515 77.592 1.00 12.79 105 VAL A CA 1
ATOM 1679 C C . VAL A 1 105 ? 20.384 -43.992 77.367 1.00 13.36 105 VAL A C 1
ATOM 1680 O O . VAL A 1 105 ? 19.544 -44.557 78.068 1.00 14.09 105 VAL A O 1
ATOM 1693 N N . PHE A 1 106 ? 21.085 -44.622 76.420 1.00 14.03 106 PHE A N 1
ATOM 1694 C CA . PHE A 1 106 ? 20.934 -46.054 76.132 1.00 15.03 106 PHE A CA 1
ATOM 1695 C C . PHE A 1 106 ? 22.233 -46.796 76.414 1.00 16.40 106 PHE A C 1
ATOM 1696 O O . PHE A 1 106 ? 23.307 -46.325 76.028 1.00 14.98 106 PHE A O 1
ATOM 1713 N N . ASN A 1 107 ? 22.122 -47.980 77.048 1.00 18.58 107 ASN A N 1
ATOM 1714 C CA . ASN A 1 107 ? 23.286 -48.750 77.614 1.00 21.27 107 ASN A CA 1
ATOM 1715 C C . ASN A 1 107 ? 24.111 -49.882 76.899 1.00 50.07 107 ASN A C 1
ATOM 1716 O O . ASN A 1 107 ? 25.228 -50.136 77.405 1.00 47.66 107 ASN A O 1
ATOM 1727 N N . PRO A 1 108 ? 23.540 -50.711 75.953 1.00 21.15 108 PRO A N 1
ATOM 1728 C CA . PRO A 1 108 ? 24.547 -50.370 74.968 1.00 21.28 108 PRO A CA 1
ATOM 1729 C C . PRO A 1 108 ? 23.993 -49.242 74.133 1.00 19.93 108 PRO A C 1
ATOM 1730 O O . PRO A 1 108 ? 22.767 -49.000 74.119 1.00 18.90 108 PRO A O 1
ATOM 1741 N N . PRO A 1 109 ? 24.885 -48.515 73.481 1.00 20.60 109 PRO A N 1
ATOM 1742 C CA . PRO A 1 109 ? 24.438 -47.466 72.567 1.00 19.66 109 PRO A CA 1
ATOM 1743 C C . PRO A 1 109 ? 23.520 -48.025 71.500 1.00 20.64 109 PRO A C 1
ATOM 1744 O O . PRO A 1 109 ? 23.684 -49.161 71.042 1.00 23.08 109 PRO A O 1
ATOM 1755 N N . LEU A 1 110 ? 22.545 -47.223 71.104 1.00 19.22 110 LEU A N 1
ATOM 1756 C CA . LEU A 1 110 ? 21.812 -47.508 69.888 1.00 19.96 110 LEU A CA 1
ATOM 1757 C C . LEU A 1 110 ? 22.703 -47.283 68.677 1.00 21.32 110 LEU A C 1
ATOM 1758 O O . LEU A 1 110 ? 23.558 -46.396 68.661 1.00 22.66 110 LEU A O 1
ATOM 1774 N N . THR A 1 111 ? 22.502 -48.108 67.654 1.00 24.48 111 THR A N 1
ATOM 1775 C CA . THR A 1 111 ? 23.146 -47.881 66.371 1.00 22.27 111 THR A CA 1
ATOM 1776 C C . THR A 1 111 ? 22.232 -47.088 65.456 1.00 23.95 111 THR A C 1
ATOM 1777 O O . THR A 1 111 ? 21.018 -47.022 65.654 1.00 24.71 111 THR A O 1
ATOM 1788 N N . GLY A 1 112 ? 22.827 -46.502 64.416 1.00 23.54 112 GLY A N 1
ATOM 1789 C CA . GLY A 1 112 ? 22.033 -45.806 63.424 1.00 24.24 112 GLY A CA 1
ATOM 1790 C C . GLY A 1 112 ? 20.993 -46.711 62.793 1.00 26.26 112 GLY A C 1
ATOM 1791 O O . GLY A 1 112 ? 19.871 -46.280 62.511 1.00 31.02 112 GLY A O 1
ATOM 1795 N N . ALA A 1 113 ? 21.350 -47.976 62.575 1.00 28.84 113 ALA A N 1
ATOM 1796 C CA . ALA A 1 113 ? 20.403 -48.935 62.019 1.00 32.57 113 ALA A CA 1
ATOM 1797 C C . ALA A 1 113 ? 19.178 -49.043 62.909 1.00 32.50 113 ALA A C 1
ATOM 1798 O O . ALA A 1 113 ? 18.037 -48.981 62.432 1.00 31.37 113 ALA A O 1
ATOM 1805 N N . GLU A 1 114 ? 19.401 -49.177 64.216 1.00 27.49 114 GLU A N 1
ATOM 1806 C CA . GLU A 1 114 ? 18.292 -49.363 65.144 1.00 24.78 114 GLU A CA 1
ATOM 1807 C C . GLU A 1 114 ? 17.382 -48.143 65.182 1.00 28.17 114 GLU A C 1
ATOM 1808 O O . GLU A 1 114 ? 16.158 -48.281 65.276 1.00 26.60 114 GLU A O 1
ATOM 1820 N N . VAL A 1 115 ? 17.953 -46.941 65.130 1.00 22.31 115 VAL A N 1
ATOM 1821 C CA . VAL A 1 115 ? 17.124 -45.742 65.198 1.00 27.01 115 VAL A CA 1
ATOM 1822 C C . VAL A 1 115 ? 16.320 -45.585 63.917 1.00 32.65 115 VAL A C 1
ATOM 1823 O O . VAL A 1 115 ? 15.122 -45.288 63.954 1.00 28.61 115 VAL A O 1
ATOM 1836 N N . HIS A 1 116 ? 16.969 -45.775 62.765 1.00 33.10 116 HIS A N 1
ATOM 1837 C CA . HIS A 1 116 ? 16.263 -45.674 61.493 1.00 39.17 116 HIS A CA 1
ATOM 1838 C C . HIS A 1 116 ? 15.177 -46.734 61.388 1.00 31.63 116 HIS A C 1
ATOM 1839 O O . HIS A 1 116 ? 14.061 -46.449 60.935 1.00 43.31 116 HIS A O 1
ATOM 1853 N N . ASP A 1 117 ? 15.492 -47.967 61.793 1.00 32.15 117 ASP A N 1
ATOM 1854 C CA . ASP A 1 117 ? 14.538 -49.070 61.794 1.00 33.23 117 ASP A CA 1
ATOM 1855 C C . ASP A 1 117 ? 13.403 -48.876 62.792 1.00 31.35 117 ASP A C 1
ATOM 1856 O O . ASP A 1 117 ? 12.457 -49.672 62.778 1.00 33.86 117 ASP A O 1
ATOM 1865 N N . GLU A 1 118 ? 13.483 -47.864 63.660 1.00 26.60 118 GLU A N 1
ATOM 1866 C CA . GLU A 1 118 ? 12.540 -47.687 64.774 1.00 28.64 118 GLU A CA 1
ATOM 1867 C C . GLU A 1 118 ? 12.415 -48.959 65.610 1.00 33.37 118 GLU A C 1
ATOM 1868 O O . GLU A 1 118 ? 11.332 -49.332 66.071 1.00 33.07 118 GLU A O 1
ATOM 1880 N N . GLU A 1 119 ? 13.540 -49.631 65.826 1.00 25.40 119 GLU A N 1
ATOM 1881 C CA . GLU A 1 119 ? 13.520 -50.871 66.584 1.00 22.60 119 GLU A CA 1
ATOM 1882 C C . GLU A 1 119 ? 13.031 -50.589 67.997 1.00 24.63 119 GLU A C 1
ATOM 1883 O O . GLU A 1 119 ? 13.458 -49.619 68.633 1.00 26.07 119 GLU A O 1
ATOM 1895 N N . GLY A 1 120 ? 12.115 -51.424 68.478 1.00 23.52 120 GLY A N 1
ATOM 1896 C CA . GLY A 1 120 ? 11.618 -51.301 69.833 1.00 28.64 120 GLY A CA 1
ATOM 1897 C C . GLY A 1 120 ? 10.519 -50.278 70.039 1.00 26.66 120 GLY A C 1
ATOM 1898 O O . GLY A 1 120 ? 10.089 -50.087 71.185 1.00 22.37 120 GLY A O 1
ATOM 1902 N N . THR A 1 121 ? 10.055 -49.610 68.987 1.00 21.80 121 THR A N 1
ATOM 1903 C CA . THR A 1 121 ? 9.000 -48.615 69.114 1.00 20.82 121 THR A CA 1
ATOM 1904 C C . THR A 1 121 ? 7.908 -48.885 68.096 1.00 19.72 121 THR A C 1
ATOM 1905 O O . THR A 1 121 ? 8.179 -49.281 66.955 1.00 25.95 121 THR A O 1
ATOM 1916 N N . TYR A 1 122 ? 6.670 -48.660 68.523 1.00 16.10 122 TYR A N 1
ATOM 1917 C CA . TYR A 1 122 ? 5.478 -48.832 67.704 1.00 14.44 122 TYR A CA 1
ATOM 1918 C C . TYR A 1 122 ? 4.648 -47.562 67.841 1.00 15.79 122 TYR A C 1
ATOM 1919 O O . TYR A 1 122 ? 3.934 -47.389 68.852 1.00 15.29 122 TYR A O 1
ATOM 1937 N N . PRO A 1 123 ? 4.740 -46.629 66.901 1.00 13.74 123 PRO A N 1
ATOM 1938 C CA . PRO A 1 123 ? 3.912 -45.415 66.962 1.00 13.96 123 PRO A CA 1
ATOM 1939 C C . PRO A 1 123 ? 2.442 -45.760 66.798 1.00 14.33 123 PRO A C 1
ATOM 1940 O O . PRO A 1 123 ? 2.081 -46.524 65.903 1.00 14.75 123 PRO A O 1
ATOM 1951 N N . LEU A 1 124 ? 1.581 -45.206 67.660 1.00 12.99 124 LEU A N 1
ATOM 1952 C CA . LEU A 1 124 ? 0.163 -45.562 67.682 1.00 12.90 124 LEU A CA 1
ATOM 1953 C C . LEU A 1 124 ? -0.771 -44.418 67.358 1.00 13.00 124 LEU A C 1
ATOM 1954 O O . LEU A 1 124 ? -1.822 -44.628 66.722 1.00 13.46 124 LEU A O 1
ATOM 1970 N N . LEU A 1 125 ? -0.451 -43.200 67.772 1.00 13.68 125 LEU A N 1
ATOM 1971 C CA . LEU A 1 125 ? -1.257 -42.031 67.470 1.00 13.39 125 LEU A CA 1
ATOM 1972 C C . LEU A 1 125 ? -0.328 -40.892 67.134 1.00 14.48 125 LEU A C 1
ATOM 1973 O O . LEU A 1 125 ? 0.580 -40.579 67.909 1.00 13.81 125 LEU A O 1
ATOM 1989 N N . ALA A 1 126 ? -0.523 -40.309 65.971 1.00 14.82 126 ALA A N 1
ATOM 1990 C CA . ALA A 1 126 ? 0.296 -39.218 65.473 1.00 13.49 126 ALA A CA 1
ATOM 1991 C C . ALA A 1 126 ? -0.311 -37.891 65.875 1.00 15.01 126 ALA A C 1
ATOM 1992 O O . ALA A 1 126 ? -1.460 -37.830 66.297 1.00 16.74 126 ALA A O 1
ATOM 1999 N N . PRO A 1 127 ? 0.417 -36.786 65.690 1.00 15.16 127 PRO A N 1
ATOM 2000 C CA . PRO A 1 127 ? -0.166 -35.470 65.979 1.00 20.35 127 PRO A CA 1
ATOM 2001 C C . PRO A 1 127 ? -1.372 -35.183 65.090 1.00 26.25 127 PRO A C 1
ATOM 2002 O O . PRO A 1 127 ? -1.490 -35.694 63.970 1.00 22.00 127 PRO A O 1
ATOM 2013 N N . ILE A 1 128 ? -2.270 -34.340 65.608 1.00 32.04 128 ILE A N 1
ATOM 2014 C CA . ILE A 1 128 ? -3.423 -33.891 64.835 1.00 32.26 128 ILE A CA 1
ATOM 2015 C C . ILE A 1 128 ? -2.955 -33.305 63.510 1.00 35.07 128 ILE A C 1
ATOM 2016 O O . ILE A 1 128 ? -1.906 -32.657 63.434 1.00 32.75 128 ILE A O 1
ATOM 2032 N N . THR A 1 129 ? -3.747 -33.521 62.461 1.00 29.69 129 THR A N 1
ATOM 2033 C CA . THR A 1 129 ? -3.372 -33.042 61.133 1.00 34.37 129 THR A CA 1
ATOM 2034 C C . THR A 1 129 ? -3.220 -31.525 61.114 1.00 50.06 129 THR A C 1
ATOM 2035 O O . THR A 1 129 ? -3.971 -30.796 61.770 1.00 43.61 129 THR A O 1
ATOM 2046 N N . ASP A 1 130 ? -2.237 -31.054 60.348 1.00 41.60 130 ASP A N 1
ATOM 2047 C CA . ASP A 1 130 ? -2.060 -29.632 60.078 1.00 47.20 130 ASP A CA 1
ATOM 2048 C C . ASP A 1 130 ? -2.811 -29.168 58.835 1.00 50.41 130 ASP A C 1
ATOM 2049 O O . ASP A 1 130 ? -2.683 -27.999 58.453 1.00 49.43 130 ASP A O 1
ATOM 2058 N N . GLY A 1 131 ? -3.589 -30.047 58.204 1.00 39.16 131 GLY A N 1
ATOM 2059 C CA . GLY A 1 131 ? -4.290 -29.725 56.981 1.00 41.91 131 GLY A CA 1
ATOM 2060 C C . GLY A 1 131 ? -3.556 -30.082 55.704 1.00 48.71 131 GLY A C 1
ATOM 2061 O O . GLY A 1 131 ? -4.114 -29.892 54.616 1.00 48.09 131 GLY A O 1
ATOM 2062 N N . SER A 1 132 ? -2.336 -30.608 55.800 1.00 36.59 132 SER A N 1
ATOM 2063 C CA . SER A 1 132 ? -1.533 -30.940 54.633 1.00 38.65 132 SER A CA 1
ATOM 2064 C C . SER A 1 132 ? -1.957 -32.281 54.036 1.00 36.86 132 SER A C 1
ATOM 2065 O O . SER A 1 132 ? -2.570 -33.127 54.693 1.00 30.17 132 SER A O 1
ATOM 2068 N N . ALA A 1 133 ? -1.608 -32.467 52.768 1.00 24.10 133 ALA A N 1
ATOM 2069 C CA . ALA A 1 133 ? -1.748 -33.747 52.091 1.00 21.00 133 ALA A CA 1
ATOM 2070 C C . ALA A 1 133 ? -0.490 -33.960 51.265 1.00 20.83 133 ALA A C 1
ATOM 2071 O O . ALA A 1 133 ? 0.110 -33.003 50.765 1.00 19.46 133 ALA A O 1
ATOM 2073 N N . TRP A 1 134 ? -0.083 -35.225 51.126 1.00 19.28 134 TRP A N 1
ATOM 2074 C CA . TRP A 1 134 ? 1.099 -35.522 50.327 1.00 17.74 134 TRP A CA 1
ATOM 2075 C C . TRP A 1 134 ? 0.914 -35.078 48.884 1.00 18.39 134 TRP A C 1
ATOM 2076 O O . TRP A 1 134 ? 1.892 -34.737 48.206 1.00 18.49 134 TRP A O 1
ATOM 2087 N N . SER A 1 135 ? -0.326 -35.099 48.400 1.00 16.73 135 SER A N 1
ATOM 2088 C CA . SER A 1 135 ? -0.645 -34.735 47.018 1.00 16.52 135 SER A CA 1
ATOM 2089 C C . SER A 1 135 ? -0.858 -33.237 46.812 1.00 18.55 135 SER A C 1
ATOM 2090 O O . SER A 1 135 ? -1.303 -32.835 45.730 1.00 19.36 135 SER A O 1
ATOM 2093 N N . HIS A 1 136 ? -0.558 -32.399 47.801 1.00 18.61 136 HIS A N 1
ATOM 2094 C CA . HIS A 1 136 ? -0.693 -30.950 47.656 1.00 19.03 136 HIS A CA 1
ATOM 2095 C C . HIS A 1 136 ? 0.692 -30.329 47.604 1.00 22.34 136 HIS A C 1
ATOM 2096 O O . HIS A 1 136 ? 1.284 -30.035 48.653 1.00 22.05 136 HIS A O 1
ATOM 2103 N N . PRO A 1 137 ? 1.250 -30.101 46.417 1.00 18.48 137 PRO A N 1
ATOM 2104 C CA . PRO A 1 137 ? 2.573 -29.461 46.349 1.00 20.52 137 PRO A CA 1
ATOM 2105 C C . PRO A 1 137 ? 2.540 -28.014 46.792 1.00 25.89 137 PRO A C 1
ATOM 2106 O O . PRO A 1 137 ? 3.569 -27.489 47.238 1.00 25.76 137 PRO A O 1
ATOM 2110 N N . GLN A 1 138 ? 1.390 -27.363 46.688 1.00 20.99 138 GLN A N 1
ATOM 2111 C CA . GLN A 1 138 ? 1.225 -25.997 47.146 1.00 22.27 138 GLN A CA 1
ATOM 2112 C C . GLN A 1 138 ? 1.338 -26.005 48.678 1.00 27.33 138 GLN A C 1
ATOM 2113 O O . GLN A 1 138 ? 1.336 -24.955 49.317 1.00 48.26 138 GLN A O 1
#

Solvent-accessible surface area: 8071 Å² total; per-residue (Å²): 220,74,120,74,102,33,119,120,11,43,140,61,176,27,24,34,97,16,80,0,25,24,5,20,5,39,23,21,64,182,35,66,96,49,66,0,42,5,6,11,31,9,51,48,38,2,42,1,30,11,96,28,126,94,10,45,12,35,3,110,1,62,76,12,73,0,36,2,52,26,72,89,46,116,65,107,92,0,64,72,48,34,114,23,48,9,117,48,69,55,73,0,60,7,56,4,138,42,85,0,62,1,41,7,52,4,74,60,26,17,53,49,66,30,9,146,93,60,86,15,13,115,58,89,104,50,51,167,114,127,64,87,40,268,92,97,133,174

InterPro domains:
  IPR010462 Ectoine synthase [MF_01255] (1-126)
  IPR010462 Ectoine synthase [NF009806] (1-125)
  IPR010462 Ectoine synthase [PF06339] (1-124)
  IPR010462 Ectoine synthase [PTHR39289] (1-125)
  IPR010462 Ectoine synthase [cd06978] (2-111)
  IPR011051 RmlC-like cupin domain superfamily [SSF51182] (1-124)
  IPR014710 RmlC-like jelly roll fold [G3DSA:2.60.120.10] (1-114)

CATH classification: 2.60.120.10

Nearest PDB structures (foldseek):
  5onn-assembly1_A  TM=1.007E+00  e=7.365E-28  Paenibacillus lautus
  5onm-assembly1_A  TM=1.007E+00  e=5.978E-27  Paenibacillus lautus
  5ono-assembly1_A  TM=9.856E-01  e=8.301E-26  Paenibacillus lautus
  5bxx-assembly2_C  TM=9.873E-01  e=8.028E-14  Sphingopyxis alaskensis RB2256
  5cu1-assembly1_A  TM=8.007E-01  e=1.304E-04  Ruegeria pomeroyi DSS-3